Protein AF-A0A819J696-F1 (afdb_monomer)

Solvent-accessible surface area (backbone atoms only — not comparable to full-atom values): 8170 Å² total; per-residue (Å²): 138,78,85,88,76,76,73,89,87,70,91,73,81,61,101,60,66,88,90,74,67,94,72,96,51,72,67,58,52,53,52,51,42,50,50,50,20,69,76,67,75,37,56,50,71,57,42,46,35,64,74,50,35,41,79,70,73,42,66,58,89,80,49,94,78,56,80,84,75,52,88,55,68,84,84,54,80,83,74,71,38,84,91,69,83,42,52,58,61,63,52,43,48,69,76,47,55,90,67,69,75,69,78,80,74,84,59,72,93,68,86,80,84,82,82,84,82,129

pLDDT: mean 72.66, std 20.57, range [33.12, 98.5]

Foldseek 3Di:
DDPPPDDPDDPCPDPDPPPPDDDDDPVVVVVVLVVCCVVVVHRSLCCCLPVPQVVVVHDSVVDPDDPVVDPFCPPPDQDADPVPSDHVVVVCCVPPVVVVDDDDDRPPPDDDDDDDDD

Structure (mmCIF, N/CA/C/O backbone):
data_AF-A0A819J696-F1
#
_entry.id   AF-A0A819J696-F1
#
loop_
_atom_site.group_PDB
_atom_site.id
_atom_site.type_symbol
_atom_site.label_atom_id
_atom_site.label_alt_id
_atom_site.label_comp_id
_atom_site.label_asym_id
_atom_site.label_entity_id
_atom_site.label_seq_id
_atom_site.pdbx_PDB_ins_code
_atom_site.Cartn_x
_atom_site.Cartn_y
_atom_site.Cartn_z
_atom_site.occupancy
_atom_site.B_iso_or_equiv
_atom_site.auth_seq_id
_atom_site.auth_comp_id
_atom_site.auth_asym_id
_atom_site.auth_atom_id
_atom_site.pdbx_PDB_model_num
ATOM 1 N N . MET A 1 1 ? 11.617 32.764 -15.364 1.00 35.00 1 MET A N 1
ATOM 2 C CA . MET A 1 1 ? 12.296 31.462 -15.555 1.00 35.00 1 MET A CA 1
ATOM 3 C C . MET A 1 1 ? 11.406 30.609 -16.444 1.00 35.00 1 MET A C 1
ATOM 5 O O . MET A 1 1 ? 10.246 30.427 -16.112 1.00 35.00 1 MET A O 1
ATOM 9 N N . CYS A 1 2 ? 11.892 30.225 -17.623 1.00 36.22 2 CYS A N 1
ATOM 10 C CA . CYS A 1 2 ? 11.096 29.604 -18.684 1.00 36.22 2 CYS A CA 1
ATOM 11 C C . CYS A 1 2 ? 11.289 28.080 -18.644 1.00 36.22 2 CYS A C 1
ATOM 13 O O . CYS A 1 2 ? 12.428 27.613 -18.696 1.00 36.22 2 CYS A O 1
ATOM 15 N N . PHE A 1 3 ? 10.203 27.310 -18.551 1.00 45.53 3 PHE A N 1
ATOM 16 C CA . PHE A 1 3 ? 10.225 25.845 -18.614 1.00 45.53 3 PHE A CA 1
ATOM 17 C C . PHE A 1 3 ? 10.577 25.386 -20.039 1.00 45.53 3 PHE A C 1
ATOM 19 O O . PHE A 1 3 ? 9.709 25.138 -20.868 1.00 45.53 3 PHE A O 1
ATOM 26 N N . LYS A 1 4 ? 11.875 25.290 -20.337 1.00 44.12 4 LYS A N 1
ATOM 27 C CA . LYS A 1 4 ? 12.429 24.942 -21.660 1.00 44.12 4 LYS A CA 1
ATOM 28 C C . LYS A 1 4 ? 12.492 23.423 -21.929 1.00 44.12 4 LYS A C 1
ATOM 30 O O . LYS A 1 4 ? 13.367 22.979 -22.661 1.00 44.12 4 LYS A O 1
ATOM 35 N N . TYR A 1 5 ? 11.609 22.617 -21.330 1.00 46.25 5 TYR A N 1
ATOM 36 C CA . TYR A 1 5 ? 11.687 21.144 -21.414 1.00 46.25 5 TYR A CA 1
ATOM 37 C C . TYR A 1 5 ? 10.396 20.419 -21.792 1.00 46.25 5 TYR A C 1
ATOM 39 O O . TYR A 1 5 ? 10.382 19.192 -21.799 1.00 46.25 5 TYR A O 1
ATOM 47 N N . ILE A 1 6 ? 9.325 21.121 -22.158 1.00 46.81 6 ILE A N 1
ATOM 48 C CA . ILE A 1 6 ? 8.132 20.437 -22.665 1.00 46.81 6 ILE A CA 1
ATOM 49 C C . ILE A 1 6 ? 8.136 20.568 -24.185 1.00 46.81 6 ILE A C 1
ATOM 51 O O . ILE A 1 6 ? 7.642 21.551 -24.73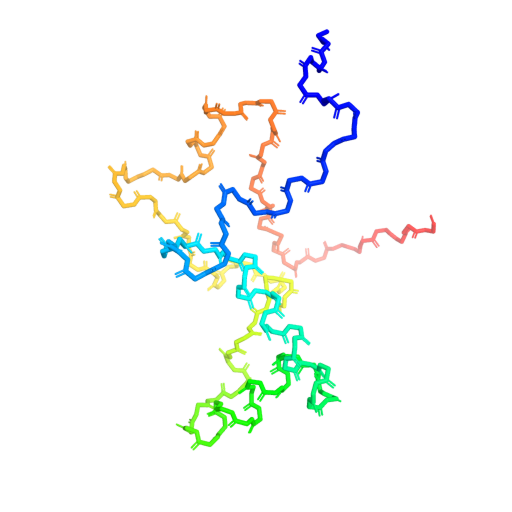4 1.00 46.81 6 ILE A O 1
ATOM 55 N N . SER A 1 7 ? 8.755 19.600 -24.871 1.00 47.31 7 SER A N 1
ATOM 56 C CA . SER A 1 7 ? 8.585 19.470 -26.317 1.00 47.31 7 SER A CA 1
ATOM 57 C C . SER A 1 7 ? 7.126 19.102 -26.597 1.00 47.31 7 SER A C 1
ATOM 59 O O . SER A 1 7 ? 6.626 18.124 -26.030 1.00 47.31 7 SER A O 1
ATOM 61 N N . PRO A 1 8 ? 6.422 19.849 -27.457 1.00 52.59 8 PRO A N 1
ATOM 62 C CA . PRO A 1 8 ? 5.073 19.489 -27.828 1.00 52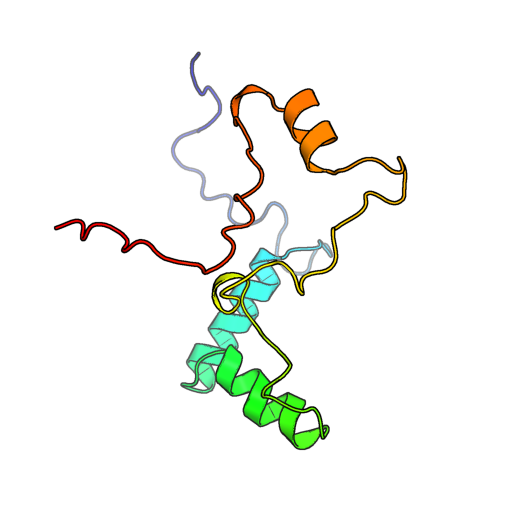.59 8 PRO A CA 1
ATOM 63 C C . PRO A 1 8 ? 5.158 18.254 -28.728 1.00 52.59 8 PRO A C 1
ATOM 65 O O . PRO A 1 8 ? 5.813 18.282 -29.765 1.00 52.59 8 PRO A O 1
ATOM 68 N N . ASN A 1 9 ? 4.466 17.189 -28.322 1.00 46.28 9 ASN A N 1
ATOM 69 C CA . ASN A 1 9 ? 4.118 16.033 -29.153 1.00 46.28 9 ASN A CA 1
ATOM 70 C C . ASN A 1 9 ? 5.106 14.849 -29.252 1.00 46.28 9 ASN A C 1
ATOM 72 O O . ASN A 1 9 ? 5.374 14.345 -30.340 1.00 46.28 9 ASN A O 1
ATOM 76 N N . THR A 1 10 ? 5.534 14.299 -28.115 1.00 49.19 10 THR A N 1
ATOM 77 C CA . THR A 1 10 ? 5.909 12.876 -28.043 1.00 49.19 10 THR A CA 1
ATOM 78 C C . THR A 1 10 ? 5.352 12.240 -26.771 1.00 49.19 10 THR A C 1
ATOM 80 O O . THR A 1 10 ? 5.770 12.524 -25.650 1.00 49.19 10 THR A O 1
ATOM 83 N N . SER A 1 11 ? 4.378 11.346 -26.915 1.00 52.75 11 SER A N 1
ATOM 84 C CA . SER A 1 11 ? 3.902 10.513 -25.812 1.00 52.75 11 SER A CA 1
ATOM 85 C C . SER A 1 11 ? 4.958 9.456 -25.450 1.00 52.75 11 SER A C 1
ATOM 87 O O . SER A 1 11 ? 4.852 8.304 -25.863 1.00 52.75 11 SER A O 1
ATOM 89 N N . HIS A 1 12 ? 5.979 9.825 -24.672 1.00 51.53 12 HIS A N 1
ATOM 90 C CA . HIS A 1 12 ? 6.964 8.898 -24.094 1.00 51.53 12 HIS A CA 1
ATOM 91 C C . HIS A 1 12 ? 6.402 8.228 -22.833 1.00 51.53 12 HIS A C 1
ATOM 93 O O . HIS A 1 12 ? 6.844 8.474 -21.710 1.00 51.53 12 HIS A O 1
ATOM 99 N N . ARG A 1 13 ? 5.371 7.398 -23.003 1.00 65.25 13 ARG A N 1
ATOM 100 C CA . ARG A 1 13 ? 4.857 6.554 -21.920 1.00 65.25 13 ARG A CA 1
ATOM 101 C C . ARG A 1 13 ? 5.866 5.419 -21.713 1.00 65.25 13 ARG A C 1
ATOM 103 O O . ARG A 1 13 ? 5.953 4.533 -22.548 1.00 65.25 13 ARG A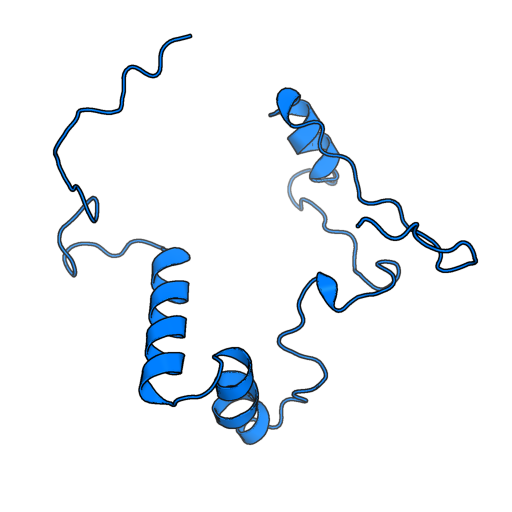 O 1
ATOM 110 N N . LEU A 1 14 ? 6.602 5.471 -20.604 1.00 69.62 14 LEU A N 1
ATOM 111 C CA . LEU A 1 14 ? 7.687 4.567 -20.182 1.00 69.62 14 LEU A CA 1
ATOM 112 C C . LEU A 1 14 ? 9.065 4.834 -20.838 1.00 69.62 14 LEU A C 1
ATOM 114 O O . LEU A 1 14 ? 9.178 4.894 -22.061 1.00 69.62 14 LEU A O 1
ATOM 118 N N . PRO A 1 15 ? 10.148 4.948 -20.036 1.00 74.19 15 PRO A N 1
ATOM 119 C CA . PRO A 1 15 ? 11.507 5.222 -20.526 1.00 74.19 15 PRO A CA 1
ATOM 120 C C . PRO A 1 15 ? 12.166 4.028 -21.235 1.00 74.19 15 PRO A C 1
ATOM 122 O O . PRO A 1 15 ? 13.213 4.178 -21.868 1.00 74.19 15 PRO A O 1
ATOM 125 N N . LYS A 1 16 ? 11.588 2.831 -21.097 1.00 79.56 16 LYS A N 1
ATOM 126 C CA . LYS A 1 16 ? 12.025 1.577 -21.716 1.00 79.56 16 LYS A CA 1
ATOM 127 C C . LYS A 1 16 ? 10.791 0.758 -22.112 1.00 79.56 16 LYS A C 1
ATOM 129 O O . LYS A 1 16 ? 9.757 0.898 -21.453 1.00 79.56 16 LYS A O 1
ATOM 134 N N . PRO A 1 17 ? 10.879 -0.102 -23.143 1.00 84.12 17 PRO A N 1
ATOM 135 C CA . PRO A 1 17 ? 9.777 -0.988 -23.499 1.00 84.12 17 PRO A CA 1
ATOM 136 C C . PRO A 1 17 ? 9.392 -1.918 -22.330 1.00 84.12 17 PRO A C 1
ATOM 138 O O . PRO A 1 17 ? 10.282 -2.366 -21.594 1.00 84.12 17 PRO A O 1
ATOM 141 N N . PRO A 1 18 ? 8.099 -2.245 -22.147 1.00 85.25 18 PRO A N 1
ATOM 142 C CA . PRO A 1 18 ? 7.662 -3.176 -21.108 1.00 85.25 18 PRO A CA 1
ATOM 143 C C . PRO A 1 18 ? 8.399 -4.519 -21.180 1.00 85.25 18 PRO A C 1
ATOM 145 O O . PRO A 1 18 ? 8.655 -5.037 -22.263 1.00 85.25 18 PRO A O 1
ATOM 148 N N . GLY A 1 19 ? 8.756 -5.076 -20.022 1.00 87.88 19 GLY A N 1
ATOM 149 C CA . GLY A 1 19 ? 9.424 -6.380 -19.920 1.00 87.88 19 GLY A CA 1
ATOM 150 C C . GLY A 1 19 ? 10.914 -6.397 -20.276 1.00 87.88 19 GLY A C 1
ATOM 151 O O . GLY A 1 19 ? 11.548 -7.434 -20.127 1.00 87.88 19 GLY A O 1
ATOM 152 N N . THR A 1 20 ? 11.499 -5.273 -20.705 1.00 91.12 20 THR A N 1
ATOM 153 C CA . THR A 1 20 ? 12.927 -5.229 -21.083 1.00 91.12 20 THR A CA 1
ATOM 154 C C . THR A 1 20 ? 13.862 -4.895 -19.925 1.00 91.12 20 THR A C 1
ATOM 156 O O . THR A 1 20 ? 15.037 -5.247 -19.961 1.00 91.12 20 THR A O 1
ATOM 159 N N . VAL A 1 21 ? 13.357 -4.203 -18.901 1.00 88.44 21 VAL A N 1
ATOM 160 C CA . VAL A 1 21 ? 14.127 -3.774 -17.730 1.00 88.44 21 VAL A CA 1
ATOM 161 C C . VAL A 1 21 ? 13.243 -3.868 -16.490 1.00 88.44 21 VAL A C 1
ATOM 163 O O . VAL A 1 21 ? 12.087 -3.444 -16.519 1.00 88.44 21 VAL A O 1
ATOM 166 N N . ALA A 1 22 ? 13.794 -4.380 -15.390 1.00 88.75 22 ALA A N 1
ATOM 167 C CA . ALA A 1 22 ? 13.169 -4.281 -14.077 1.00 88.75 22 ALA A CA 1
ATOM 168 C C . ALA A 1 22 ? 13.455 -2.897 -13.478 1.00 88.75 22 ALA A C 1
ATOM 170 O O . ALA A 1 22 ? 14.610 -2.502 -13.322 1.00 88.75 22 ALA A O 1
ATOM 171 N N . SER A 1 23 ? 12.404 -2.149 -13.151 1.00 85.81 23 SER A N 1
ATOM 172 C CA . SER A 1 23 ? 12.509 -0.827 -12.535 1.00 85.81 23 SER A CA 1
ATOM 173 C C . SER A 1 23 ? 11.464 -0.696 -11.436 1.00 85.81 23 SER A C 1
ATOM 175 O O . SER A 1 23 ? 10.298 -1.035 -11.641 1.00 85.81 23 SER A O 1
ATOM 177 N N . TYR A 1 24 ? 11.889 -0.233 -10.261 1.00 88.88 24 TYR A N 1
ATOM 178 C CA . TYR A 1 24 ? 10.991 0.002 -9.136 1.00 88.88 24 TYR A CA 1
ATOM 179 C C . TYR A 1 24 ? 10.002 1.124 -9.477 1.00 88.88 24 TYR A C 1
ATOM 181 O O . TYR A 1 24 ? 10.407 2.203 -9.910 1.00 88.88 24 TYR A O 1
ATOM 189 N N . SER A 1 25 ? 8.707 0.885 -9.267 1.00 86.25 25 SER A N 1
ATOM 190 C CA . SER A 1 25 ? 7.660 1.859 -9.576 1.00 86.25 25 SER A CA 1
ATOM 191 C C . SER A 1 25 ? 6.502 1.761 -8.590 1.00 86.25 25 SER A C 1
ATOM 193 O O . SER A 1 25 ? 5.727 0.807 -8.620 1.00 86.25 25 SER A O 1
ATOM 195 N N . ASN A 1 26 ? 6.349 2.789 -7.751 1.00 90.56 26 ASN A N 1
ATOM 196 C CA . ASN A 1 26 ? 5.157 2.939 -6.913 1.00 90.56 26 ASN A CA 1
ATOM 197 C C . ASN A 1 26 ? 3.896 3.133 -7.773 1.00 90.56 26 ASN A C 1
ATOM 199 O O . ASN A 1 26 ? 2.845 2.579 -7.458 1.00 90.56 26 ASN A O 1
ATOM 203 N N . GLU A 1 27 ? 4.018 3.851 -8.894 1.00 89.44 27 GLU A N 1
ATOM 204 C CA . GLU A 1 27 ? 2.911 4.085 -9.830 1.00 89.44 27 GLU A CA 1
ATOM 205 C C . GLU A 1 27 ? 2.420 2.786 -10.480 1.00 89.44 27 GLU A C 1
ATOM 207 O O . GLU A 1 27 ? 1.219 2.578 -10.638 1.00 89.44 27 GLU A O 1
ATOM 212 N N . GLY A 1 28 ? 3.338 1.868 -10.806 1.00 90.69 28 GLY A N 1
ATOM 213 C CA . GLY A 1 28 ? 2.989 0.539 -11.308 1.00 90.69 28 GLY A CA 1
ATOM 214 C C . GLY A 1 28 ? 2.151 -0.257 -10.305 1.00 90.69 28 GLY A C 1
ATOM 215 O O . GLY A 1 28 ? 1.144 -0.857 -10.682 1.00 90.69 28 GLY A O 1
ATOM 216 N N . SER A 1 29 ? 2.511 -0.202 -9.020 1.00 93.81 29 SER A N 1
ATOM 217 C CA . SER A 1 29 ? 1.736 -0.831 -7.943 1.00 93.81 29 SER A CA 1
ATOM 218 C C . SER A 1 29 ? 0.350 -0.197 -7.774 1.00 93.81 29 SER A C 1
ATOM 220 O O . SER A 1 29 ? -0.632 -0.918 -7.600 1.00 93.81 29 SER A O 1
ATOM 222 N N . ALA A 1 30 ? 0.236 1.131 -7.876 1.00 93.38 30 ALA A N 1
ATOM 223 C CA . ALA A 1 30 ? -1.054 1.823 -7.824 1.00 93.38 30 ALA A CA 1
ATOM 224 C C . ALA A 1 30 ? -1.956 1.454 -9.016 1.00 93.38 30 ALA A C 1
ATOM 226 O O . ALA A 1 30 ? -3.153 1.220 -8.850 1.00 93.38 30 ALA A O 1
ATOM 227 N N . LEU A 1 31 ? -1.382 1.324 -10.216 1.00 94.94 31 LEU A N 1
ATOM 228 C CA . LEU A 1 31 ? -2.117 0.863 -11.392 1.00 94.94 31 LEU A CA 1
ATOM 229 C C . LEU A 1 31 ? -2.599 -0.586 -11.230 1.00 94.94 31 LEU A C 1
ATOM 231 O O . LEU A 1 31 ? -3.732 -0.898 -11.592 1.00 94.94 31 LEU A O 1
ATOM 235 N N . ALA A 1 32 ? -1.776 -1.465 -10.654 1.00 96.31 32 ALA A N 1
ATOM 236 C CA . ALA A 1 32 ? -2.184 -2.834 -10.344 1.00 96.31 32 ALA A CA 1
ATOM 237 C C . ALA A 1 32 ? -3.350 -2.871 -9.339 1.00 96.31 32 ALA A C 1
ATOM 239 O O . ALA A 1 32 ? -4.299 -3.631 -9.533 1.00 96.31 32 ALA A O 1
ATOM 240 N N . ALA A 1 33 ? -3.327 -2.009 -8.316 1.00 96.19 33 ALA A N 1
ATOM 241 C CA . ALA A 1 33 ? -4.443 -1.856 -7.385 1.00 96.19 33 ALA A CA 1
ATOM 242 C C . ALA A 1 33 ? -5.741 -1.461 -8.111 1.00 96.19 33 ALA A C 1
ATOM 244 O O . ALA A 1 33 ? -6.776 -2.083 -7.880 1.00 96.19 33 ALA A O 1
ATOM 245 N N . LEU A 1 34 ? -5.678 -0.517 -9.058 1.00 97.00 34 LEU A N 1
ATOM 246 C CA . LEU A 1 34 ? -6.833 -0.139 -9.880 1.00 97.00 34 LEU A CA 1
ATOM 247 C C . LEU A 1 34 ? -7.369 -1.320 -10.705 1.00 97.00 34 LEU A C 1
ATOM 249 O O . LEU A 1 34 ? -8.580 -1.492 -10.805 1.00 97.00 34 LEU A O 1
ATOM 253 N N . VAL A 1 35 ? -6.500 -2.156 -11.283 1.00 98.19 35 VAL A N 1
ATOM 254 C CA . VAL A 1 35 ? -6.935 -3.365 -12.010 1.00 98.19 35 VAL A CA 1
ATOM 255 C C . VAL A 1 35 ? -7.725 -4.300 -11.091 1.00 98.19 35 VAL A C 1
ATOM 257 O O . VAL A 1 35 ? -8.793 -4.771 -11.481 1.00 98.19 35 VAL A O 1
ATOM 260 N N . VAL A 1 36 ? -7.254 -4.5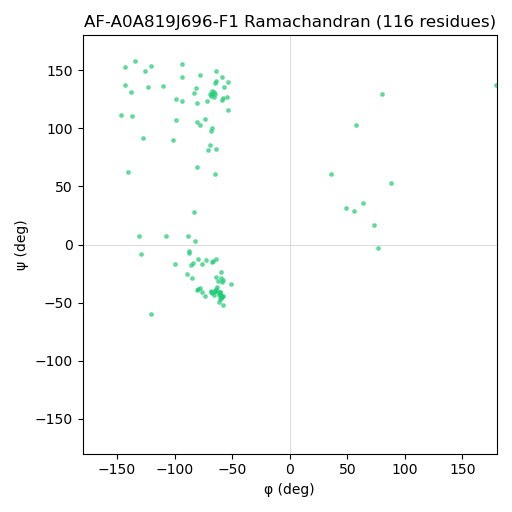18 -9.858 1.00 98.19 36 VAL A N 1
ATOM 261 C CA . VAL A 1 36 ? -7.975 -5.316 -8.854 1.00 98.19 36 VAL A CA 1
ATOM 262 C C . VAL A 1 36 ? -9.354 -4.721 -8.574 1.00 98.19 36 VAL A C 1
ATOM 264 O O . VAL A 1 36 ? -10.333 -5.467 -8.559 1.00 98.19 36 VAL A O 1
ATOM 267 N N . GLU A 1 37 ? -9.468 -3.399 -8.419 1.00 98.12 37 GLU A N 1
ATOM 268 C CA . GLU A 1 37 ? -10.767 -2.747 -8.196 1.00 98.12 37 GLU A CA 1
ATOM 269 C C . GLU A 1 37 ? -11.743 -2.994 -9.344 1.00 98.12 37 GLU A C 1
ATOM 271 O O . GLU A 1 37 ? -12.907 -3.325 -9.123 1.00 98.12 37 GLU A O 1
ATOM 276 N N . ARG A 1 38 ? -11.262 -2.879 -10.586 1.00 98.19 38 ARG A N 1
ATOM 277 C CA . ARG A 1 38 ? -12.097 -3.059 -11.780 1.00 98.19 38 ARG A CA 1
ATOM 278 C C . ARG A 1 38 ? -12.559 -4.498 -11.963 1.00 98.19 38 ARG A C 1
ATOM 280 O O . ARG A 1 38 ? -13.701 -4.708 -12.353 1.00 98.19 38 ARG A O 1
ATOM 287 N N . VAL A 1 39 ? -11.691 -5.470 -11.696 1.00 98.50 39 VAL A N 1
ATOM 288 C CA . VAL A 1 39 ? -12.005 -6.895 -11.884 1.00 98.50 39 VAL A CA 1
ATOM 289 C C . VAL A 1 39 ? -12.871 -7.436 -10.745 1.00 98.50 39 VAL A C 1
ATOM 291 O O . VAL A 1 39 ? -13.763 -8.242 -10.989 1.00 98.50 39 VAL A O 1
ATOM 294 N N . SER A 1 40 ? -12.634 -6.994 -9.509 1.00 97.75 40 SER A N 1
ATOM 295 C CA . SER A 1 40 ? -13.394 -7.451 -8.336 1.00 97.75 40 SER A CA 1
ATOM 296 C C . SER A 1 40 ? -14.693 -6.681 -8.099 1.00 97.75 40 SER A C 1
ATOM 298 O O . SER A 1 40 ? -15.548 -7.157 -7.355 1.00 97.75 40 SER A O 1
ATOM 300 N N . ASN A 1 41 ? -14.840 -5.492 -8.694 1.00 97.62 41 ASN A N 1
ATOM 301 C CA . ASN A 1 41 ? -15.908 -4.539 -8.388 1.00 97.62 41 ASN A CA 1
ATOM 302 C C . ASN A 1 41 ? -15.973 -4.156 -6.890 1.00 97.62 41 ASN A C 1
ATOM 304 O O . ASN A 1 41 ? -17.032 -3.835 -6.352 1.00 97.62 41 ASN A O 1
ATOM 308 N N . MET A 1 42 ? -14.828 -4.201 -6.205 1.00 97.00 42 MET A N 1
ATOM 309 C CA . MET A 1 42 ? -14.637 -3.782 -4.815 1.00 97.00 42 MET A CA 1
ATOM 310 C C . MET A 1 42 ? -13.581 -2.680 -4.768 1.00 97.00 42 MET A C 1
ATOM 312 O O . MET A 1 42 ? -12.683 -2.649 -5.604 1.00 97.00 42 MET A O 1
ATOM 316 N N . SER A 1 43 ? -13.622 -1.800 -3.764 1.00 95.12 43 SER A N 1
ATOM 317 C CA . SER A 1 43 ? -12.471 -0.921 -3.525 1.00 95.12 43 SER A CA 1
ATOM 318 C C . SER A 1 43 ? -11.248 -1.750 -3.131 1.00 95.12 43 SER A C 1
ATOM 320 O O . SER A 1 43 ? -11.372 -2.794 -2.484 1.00 95.12 43 SER A O 1
ATOM 322 N N . TYR A 1 44 ? -10.052 -1.277 -3.471 1.00 94.38 44 TYR A N 1
ATOM 323 C CA . TYR A 1 44 ? -8.815 -2.025 -3.265 1.00 94.38 44 TYR A CA 1
ATOM 324 C C . TYR A 1 44 ? -8.601 -2.328 -1.779 1.00 94.38 44 TYR A C 1
ATOM 326 O O . TYR A 1 44 ? -8.259 -3.447 -1.400 1.00 94.38 44 TYR A O 1
ATOM 334 N N . ILE A 1 45 ? -8.893 -1.348 -0.916 1.00 92.81 45 ILE A N 1
ATOM 335 C CA . ILE A 1 45 ? -8.823 -1.506 0.541 1.00 92.81 45 ILE A CA 1
ATOM 336 C C . ILE A 1 45 ? -9.791 -2.589 1.029 1.00 92.81 45 ILE A C 1
ATOM 338 O O . ILE A 1 45 ? -9.408 -3.417 1.857 1.00 92.81 45 ILE A O 1
ATOM 342 N N . ALA A 1 46 ? -11.027 -2.618 0.517 1.00 93.75 46 ALA A N 1
ATOM 343 C CA . ALA A 1 46 ? -11.990 -3.650 0.884 1.00 93.75 46 ALA A CA 1
ATOM 344 C C . ALA A 1 46 ? -11.532 -5.032 0.404 1.00 93.75 46 ALA A C 1
ATOM 346 O O . ALA A 1 46 ? -11.577 -5.984 1.183 1.00 93.75 46 ALA A O 1
ATOM 347 N N . TYR A 1 47 ? -11.033 -5.131 -0.832 1.00 96.56 47 TYR A N 1
ATOM 348 C CA . TYR A 1 47 ? -10.505 -6.372 -1.392 1.00 96.56 47 TYR A CA 1
ATOM 349 C C . TYR A 1 47 ? -9.358 -6.926 -0.542 1.00 96.56 47 TYR A C 1
ATOM 351 O O . TYR A 1 47 ? -9.419 -8.067 -0.095 1.00 96.56 47 TYR A O 1
ATOM 359 N N . VAL A 1 48 ? -8.340 -6.114 -0.240 1.00 95.56 48 VAL A N 1
ATOM 360 C CA . VAL A 1 48 ? -7.192 -6.544 0.573 1.00 95.56 48 VAL A CA 1
ATOM 361 C C . VAL A 1 48 ? -7.642 -7.003 1.962 1.00 95.56 48 VAL A C 1
ATOM 363 O O . VAL A 1 48 ? -7.244 -8.077 2.415 1.00 95.56 48 VAL A O 1
ATOM 366 N N . LYS A 1 49 ? -8.511 -6.239 2.635 1.00 94.88 49 LYS A N 1
ATOM 367 C CA . LYS A 1 49 ? -9.017 -6.619 3.962 1.00 94.88 49 LYS A CA 1
ATOM 368 C C . LYS A 1 49 ? -9.788 -7.940 3.917 1.00 94.88 49 LYS A C 1
ATOM 370 O O . LYS A 1 49 ? -9.518 -8.827 4.723 1.00 94.88 49 LYS A O 1
ATOM 375 N N . GLN A 1 50 ? -10.728 -8.087 2.987 1.00 95.81 50 GLN A N 1
ATOM 376 C CA . GLN A 1 50 ? -11.650 -9.224 2.967 1.00 95.81 50 GLN A CA 1
ATOM 377 C C . GLN A 1 50 ? -11.046 -10.491 2.358 1.00 95.81 50 GLN A C 1
ATOM 379 O O . GLN A 1 50 ? -11.296 -11.577 2.873 1.00 95.81 50 GLN A O 1
ATOM 384 N N . MET A 1 51 ? -10.258 -10.353 1.292 1.00 97.19 51 MET A N 1
ATOM 385 C CA . MET A 1 51 ? -9.791 -11.474 0.471 1.00 97.19 51 MET A CA 1
ATOM 386 C C . MET A 1 51 ? -8.364 -11.915 0.805 1.00 97.19 51 MET A C 1
ATOM 388 O O . MET A 1 51 ? -7.974 -13.013 0.424 1.00 97.19 51 MET A O 1
ATOM 392 N N . ILE A 1 52 ? -7.583 -11.087 1.512 1.00 96.19 52 ILE A N 1
ATOM 393 C CA . ILE A 1 52 ? -6.185 -11.394 1.859 1.00 96.19 52 ILE A CA 1
ATOM 394 C C . ILE A 1 52 ? -5.995 -11.410 3.376 1.00 96.19 52 ILE A C 1
ATOM 396 O O . ILE A 1 52 ? -5.637 -12.436 3.943 1.00 96.19 52 ILE A O 1
ATOM 400 N N . LEU A 1 53 ? -6.260 -10.294 4.059 1.00 96.75 53 LEU A N 1
ATOM 401 C CA . LEU A 1 53 ? -5.892 -10.136 5.472 1.00 96.75 53 LEU A CA 1
ATOM 402 C C . LEU A 1 53 ? -6.789 -10.949 6.413 1.00 96.75 53 LEU A C 1
ATOM 404 O O . LEU A 1 53 ? -6.281 -11.639 7.296 1.00 96.75 53 LEU A O 1
ATOM 408 N N . LYS A 1 54 ? -8.110 -10.925 6.205 1.00 95.94 54 LYS A N 1
ATOM 409 C CA . LYS A 1 54 ? -9.056 -11.697 7.023 1.00 95.94 54 LYS A CA 1
ATOM 410 C C . LYS A 1 54 ? -8.801 -13.216 6.947 1.00 95.94 54 LYS A C 1
ATOM 412 O O . LYS A 1 54 ? -8.741 -13.827 8.012 1.00 95.94 54 LYS A O 1
ATOM 417 N N . PRO A 1 55 ? -8.597 -13.838 5.766 1.00 97.69 55 PRO A N 1
ATOM 418 C CA . PRO A 1 55 ? -8.222 -15.254 5.677 1.00 97.69 55 PRO A CA 1
ATOM 419 C C . PRO A 1 55 ? -6.905 -15.606 6.378 1.00 97.69 55 PRO A C 1
ATOM 421 O O . PRO A 1 55 ? -6.754 -16.724 6.857 1.00 97.69 55 PRO A O 1
ATOM 424 N N . LEU A 1 56 ? -5.972 -14.654 6.475 1.00 97.38 56 LEU A N 1
ATOM 425 C CA . LEU A 1 56 ? -4.703 -14.818 7.192 1.00 97.38 56 LEU A CA 1
ATOM 426 C C . LEU A 1 56 ? -4.822 -14.598 8.712 1.00 97.38 56 LEU A C 1
ATOM 428 O O . LEU A 1 56 ? -3.815 -14.640 9.412 1.00 97.38 56 LEU A O 1
ATOM 432 N N . GLY A 1 57 ? -6.026 -14.344 9.236 1.00 96.69 57 GLY A N 1
ATOM 433 C CA . GLY A 1 57 ? -6.246 -14.092 10.663 1.00 96.69 57 GLY A CA 1
ATOM 434 C C . GLY A 1 57 ? -5.749 -12.724 11.141 1.00 96.69 57 GLY A C 1
ATOM 435 O O . GLY A 1 57 ? -5.599 -12.511 12.342 1.00 96.69 57 GLY A O 1
ATOM 436 N N . ILE A 1 58 ? -5.491 -11.788 10.224 1.00 96.31 58 ILE A N 1
ATOM 437 C CA . ILE A 1 58 ? -5.071 -10.425 10.559 1.00 96.31 58 ILE A CA 1
ATOM 438 C C . ILE A 1 58 ? -6.306 -9.593 10.927 1.00 96.31 58 ILE A C 1
ATOM 440 O O . ILE A 1 58 ? -7.314 -9.605 10.217 1.00 96.31 58 ILE A O 1
ATOM 444 N N . ASP A 1 59 ? -6.213 -8.829 12.019 1.00 92.94 59 ASP A N 1
ATOM 445 C CA . ASP A 1 59 ? -7.264 -7.900 12.442 1.00 92.94 59 ASP A CA 1
ATOM 446 C C . ASP A 1 59 ? -7.404 -6.744 11.439 1.00 92.94 59 ASP A C 1
ATOM 448 O O . ASP A 1 59 ? -6.643 -5.771 11.442 1.00 92.94 59 ASP A O 1
ATOM 452 N N . ILE A 1 60 ? -8.412 -6.851 10.573 1.00 91.56 60 ILE A N 1
ATOM 453 C CA . ILE A 1 60 ? -8.692 -5.898 9.494 1.00 91.56 60 ILE A CA 1
ATOM 454 C C . ILE A 1 60 ? -9.066 -4.490 9.982 1.00 91.56 60 ILE A C 1
ATOM 456 O O . ILE A 1 60 ? -9.080 -3.553 9.177 1.00 91.56 60 ILE A O 1
ATOM 460 N N . ASN A 1 61 ? -9.355 -4.315 11.275 1.00 87.62 61 ASN A N 1
ATOM 461 C CA . ASN A 1 61 ? -9.650 -3.010 11.869 1.00 87.62 61 ASN A CA 1
ATOM 462 C C . ASN A 1 61 ? -8.382 -2.239 12.258 1.00 87.62 61 ASN A C 1
ATOM 464 O O . ASN A 1 61 ? -8.449 -1.032 12.458 1.00 87.62 61 ASN A O 1
ATOM 468 N N . LYS A 1 62 ? -7.225 -2.912 12.327 1.00 84.56 62 LYS A N 1
ATOM 469 C CA . LYS A 1 62 ? -5.939 -2.327 12.753 1.00 84.56 62 LYS A CA 1
ATOM 470 C C . LYS A 1 62 ? -4.939 -2.124 11.611 1.00 84.56 62 LYS A C 1
ATOM 472 O O . LYS A 1 62 ? -3.781 -1.800 11.845 1.00 84.56 62 LYS A O 1
ATOM 477 N N . VAL A 1 63 ? -5.365 -2.342 10.370 1.00 84.31 63 VAL A N 1
ATOM 478 C CA . VAL A 1 63 ? -4.507 -2.357 9.174 1.00 84.31 63 VAL A CA 1
ATOM 479 C C . VAL A 1 63 ? -5.127 -1.557 8.034 1.00 84.31 63 VAL A C 1
ATOM 481 O O . VAL A 1 63 ? -6.347 -1.369 7.974 1.00 84.31 63 VAL A O 1
ATOM 484 N N . GLY A 1 64 ? -4.283 -1.110 7.099 1.00 78.00 64 GLY A N 1
ATOM 485 C CA . GLY A 1 64 ? -4.720 -0.339 5.932 1.00 78.00 64 GLY A CA 1
ATOM 486 C C . GLY A 1 64 ? -5.346 1.006 6.304 1.00 78.00 64 GLY A C 1
ATOM 487 O O . GLY A 1 64 ? -6.322 1.412 5.677 1.00 78.00 64 GLY A O 1
ATOM 488 N N . VAL A 1 65 ? -4.822 1.638 7.356 1.00 79.94 65 VAL A N 1
ATOM 489 C CA . VAL A 1 65 ? -5.233 2.963 7.828 1.00 79.94 65 VAL A CA 1
ATOM 490 C C . VAL A 1 65 ? -4.625 4.055 6.955 1.00 79.94 65 VAL A C 1
ATOM 492 O O . VAL A 1 65 ? -3.508 3.925 6.447 1.00 79.94 65 VAL A O 1
ATOM 495 N N . ARG A 1 66 ? -5.368 5.139 6.774 1.00 79.19 66 ARG A N 1
ATOM 496 C CA . ARG A 1 66 ? -4.891 6.383 6.176 1.00 79.19 66 ARG A CA 1
ATOM 497 C C . ARG A 1 66 ? -4.439 7.320 7.282 1.00 79.19 66 ARG A C 1
ATOM 499 O O . ARG A 1 66 ? -4.947 7.267 8.395 1.00 79.19 66 ARG A O 1
ATOM 506 N N . LEU A 1 67 ? -3.536 8.241 6.956 1.00 76.19 67 LEU A N 1
ATOM 507 C CA . LEU A 1 67 ? -3.131 9.276 7.908 1.00 76.19 67 LEU A CA 1
ATOM 508 C C . LEU A 1 67 ? -4.329 10.130 8.370 1.00 76.19 67 LEU A C 1
ATOM 510 O O . LEU A 1 67 ? -4.386 10.531 9.523 1.00 76.19 67 LEU A O 1
ATOM 514 N N . SER A 1 68 ? -5.321 10.326 7.496 1.00 78.38 68 SER A N 1
ATOM 515 C CA . SER A 1 68 ? -6.583 11.013 7.802 1.00 78.38 68 SER A CA 1
ATOM 516 C C . SER A 1 68 ? -7.488 10.284 8.799 1.00 78.38 68 SER A C 1
ATOM 518 O O . SER A 1 68 ? -8.451 10.875 9.273 1.00 78.38 68 SER A O 1
ATOM 520 N N . ASP A 1 69 ? -7.233 9.004 9.080 1.00 77.38 69 ASP A N 1
ATOM 521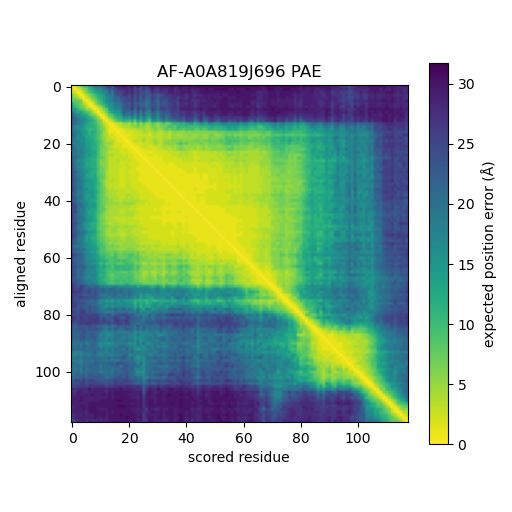 C CA . ASP A 1 69 ? -8.058 8.222 10.008 1.00 77.38 69 ASP A CA 1
ATOM 522 C C . ASP A 1 69 ? -7.702 8.529 11.477 1.00 77.38 69 ASP A C 1
ATOM 524 O O . ASP A 1 69 ? -8.446 8.164 12.387 1.00 77.38 69 ASP A O 1
ATOM 528 N N . PHE A 1 70 ? -6.584 9.224 11.716 1.00 77.44 70 PHE A N 1
ATOM 529 C CA . PHE A 1 70 ? -6.121 9.624 13.041 1.00 77.44 70 PHE A CA 1
ATOM 530 C C . PHE A 1 70 ? -6.620 11.033 13.380 1.00 77.44 70 PHE A C 1
ATOM 532 O O . PHE A 1 70 ? -6.358 11.984 12.647 1.00 77.44 70 PHE A O 1
ATOM 539 N N . LYS A 1 71 ? -7.341 11.165 14.503 1.00 72.19 71 LYS A N 1
ATOM 540 C CA . LYS A 1 71 ? -7.815 12.464 15.020 1.00 72.19 71 LYS A CA 1
ATOM 541 C C . LYS A 1 71 ? -6.722 13.230 15.759 1.00 72.19 71 LYS A C 1
ATOM 543 O O . LYS A 1 71 ? -6.620 14.436 15.593 1.00 72.19 71 LYS A O 1
ATOM 548 N N . ASP A 1 72 ? -5.904 12.503 16.512 1.00 69.88 72 ASP A N 1
ATOM 549 C CA . ASP A 1 72 ? -4.740 13.015 17.221 1.00 69.88 72 ASP A CA 1
ATOM 550 C C . ASP A 1 72 ? -3.512 12.230 16.769 1.00 69.88 72 ASP A C 1
ATOM 552 O O . ASP A 1 72 ? -3.534 11.001 16.676 1.00 69.88 72 ASP A O 1
ATOM 556 N N . THR A 1 73 ? -2.414 12.929 16.496 1.00 64.50 73 THR A N 1
ATOM 557 C CA . THR A 1 73 ? -1.148 12.295 16.098 1.00 64.50 73 THR A CA 1
ATOM 558 C C . THR A 1 73 ? -0.282 11.925 17.302 1.00 64.50 73 THR A C 1
ATOM 560 O O . THR A 1 73 ? 0.865 11.532 17.123 1.00 64.50 73 THR A O 1
ATOM 563 N N . VAL A 1 74 ? -0.808 12.073 18.525 1.00 64.19 74 VAL A N 1
ATOM 564 C CA . VAL A 1 74 ? -0.095 11.795 19.785 1.00 64.19 74 VAL A CA 1
ATOM 565 C C . VAL A 1 74 ? 0.296 10.316 19.890 1.00 64.19 74 VAL A C 1
ATOM 567 O O . VAL A 1 74 ? 1.357 10.004 20.422 1.00 64.19 74 VAL A O 1
ATOM 570 N N . ASP A 1 75 ? -0.507 9.426 19.303 1.00 61.25 75 ASP A N 1
ATOM 571 C CA . ASP A 1 75 ? -0.235 7.984 19.256 1.00 61.25 75 ASP A CA 1
ATOM 572 C C . ASP A 1 75 ? 0.635 7.565 18.054 1.00 61.25 75 ASP A C 1
ATOM 574 O O . ASP A 1 75 ? 1.016 6.398 17.929 1.00 61.25 75 ASP A O 1
ATOM 578 N N . LEU A 1 76 ? 0.958 8.493 17.143 1.00 71.25 76 LEU A N 1
ATOM 579 C CA . LEU A 1 76 ? 1.846 8.212 16.018 1.00 71.25 76 LEU A CA 1
ATOM 580 C C . LEU A 1 76 ? 3.301 8.340 16.469 1.00 71.25 76 LEU A C 1
ATOM 582 O O . LEU A 1 76 ? 3.719 9.342 17.044 1.00 71.25 76 LEU A O 1
ATOM 586 N N . VAL A 1 77 ? 4.107 7.325 16.164 1.00 68.50 77 VAL A N 1
ATOM 587 C CA . VAL A 1 77 ? 5.542 7.363 16.454 1.00 68.50 77 VAL A CA 1
ATOM 588 C C . VAL A 1 77 ? 6.216 8.415 15.573 1.00 68.50 77 VAL A C 1
ATOM 590 O O . VAL A 1 77 ? 6.068 8.406 14.350 1.00 68.50 77 VAL A O 1
ATOM 593 N N . THR A 1 78 ? 7.007 9.295 16.188 1.00 62.31 78 THR A N 1
ATOM 594 C CA . THR A 1 78 ? 7.829 10.279 15.476 1.00 62.31 78 THR A CA 1
ATOM 595 C C . THR A 1 78 ? 8.797 9.579 14.520 1.00 62.31 78 THR A C 1
ATOM 597 O O . THR A 1 78 ? 9.599 8.739 14.928 1.00 62.31 78 THR A O 1
ATOM 600 N N . HIS A 1 79 ? 8.755 9.938 13.236 1.00 58.25 79 HIS A N 1
ATOM 601 C CA . HIS A 1 79 ? 9.712 9.438 12.250 1.00 58.25 79 HIS A CA 1
ATOM 602 C C . HIS A 1 79 ? 11.121 9.993 12.526 1.00 58.25 79 HIS A C 1
ATOM 604 O O . HIS A 1 79 ? 11.311 11.208 12.579 1.00 58.25 79 HIS A O 1
ATOM 610 N N . TYR A 1 80 ? 12.126 9.119 12.617 1.00 50.06 80 TYR A N 1
ATOM 611 C CA . TYR A 1 80 ? 13.537 9.507 12.730 1.00 50.06 80 TYR A CA 1
ATOM 612 C C . TYR A 1 80 ? 14.303 9.170 11.448 1.00 50.06 80 TYR A C 1
ATOM 614 O O . TYR A 1 80 ? 14.171 8.072 10.905 1.00 50.06 80 TYR A O 1
ATOM 622 N N . ALA A 1 81 ? 15.154 10.089 10.981 1.00 50.50 81 ALA A N 1
ATOM 623 C CA . ALA A 1 81 ? 16.162 9.765 9.979 1.00 50.50 81 ALA A CA 1
ATOM 624 C C . ALA A 1 81 ? 17.323 9.041 10.676 1.00 50.50 81 ALA A C 1
ATOM 626 O O . ALA A 1 81 ? 18.153 9.669 11.337 1.00 50.50 81 ALA A O 1
ATOM 627 N N . TYR A 1 82 ? 17.384 7.714 10.523 1.00 44.28 82 TYR A N 1
ATOM 628 C CA . TYR A 1 82 ? 18.383 6.849 11.173 1.00 44.28 82 TYR A CA 1
ATOM 629 C C . TYR A 1 82 ? 19.833 7.328 10.968 1.00 44.28 82 TYR A C 1
ATOM 631 O O . TYR A 1 82 ? 20.664 7.204 11.858 1.00 44.28 82 TYR A O 1
ATOM 639 N N . ALA A 1 83 ? 20.132 7.923 9.809 1.00 54.16 83 ALA A N 1
ATOM 640 C CA . ALA A 1 83 ? 21.484 8.343 9.447 1.00 54.16 83 ALA A CA 1
ATOM 641 C C . ALA A 1 83 ? 21.975 9.631 10.134 1.00 54.16 83 ALA A C 1
ATOM 643 O O . ALA A 1 83 ? 23.171 9.900 10.091 1.00 54.16 83 ALA A O 1
ATOM 644 N N . SER A 1 84 ? 21.091 10.449 10.716 1.00 54.38 84 SER A N 1
ATOM 645 C CA . SER A 1 84 ? 21.478 11.760 11.264 1.00 54.38 84 SER A CA 1
ATOM 646 C C . SER A 1 84 ? 21.016 12.019 12.693 1.00 54.38 84 SER A C 1
ATOM 648 O O . SER A 1 84 ? 21.429 13.021 13.262 1.00 54.38 84 SER A O 1
ATOM 650 N N . ASN A 1 85 ? 20.180 11.157 13.286 1.00 61.50 85 ASN A N 1
ATOM 651 C CA . ASN A 1 85 ? 19.506 11.436 14.563 1.00 61.50 85 ASN A CA 1
ATOM 652 C C . ASN A 1 85 ? 18.821 12.825 14.573 1.00 61.50 85 ASN A C 1
ATOM 654 O O . ASN A 1 85 ? 18.745 13.508 15.591 1.00 61.50 85 ASN A O 1
ATOM 658 N N . GLU A 1 86 ? 18.349 13.258 13.400 1.00 63.16 86 GLU A N 1
ATOM 659 C CA . GLU A 1 86 ? 17.692 14.542 13.168 1.00 63.16 86 GLU A CA 1
ATOM 660 C C . GLU A 1 86 ? 16.332 14.311 12.504 1.00 63.16 86 GLU A C 1
ATOM 662 O O . GLU A 1 86 ? 16.143 13.358 11.743 1.00 63.16 86 GLU A O 1
ATOM 667 N N . SER A 1 87 ? 15.377 15.201 12.775 1.00 68.06 87 SER A N 1
ATOM 668 C CA . SER A 1 87 ? 14.060 15.176 12.134 1.00 68.06 87 SER A CA 1
ATOM 669 C C . SER A 1 87 ? 14.167 15.436 10.625 1.00 68.06 87 SER A C 1
ATOM 671 O O . SER A 1 87 ? 14.881 16.345 10.189 1.00 68.06 87 SER A O 1
ATOM 673 N N . TYR A 1 88 ? 13.392 14.699 9.822 1.00 67.62 88 TYR A N 1
ATOM 674 C CA . TYR A 1 88 ? 13.253 14.958 8.383 1.00 67.62 88 TYR A CA 1
ATOM 675 C C . TYR A 1 88 ? 12.742 16.372 8.085 1.00 67.62 88 TYR A C 1
ATOM 677 O O . TYR A 1 88 ? 13.155 16.953 7.086 1.00 67.62 88 TYR A O 1
ATOM 685 N N . LEU A 1 89 ? 11.931 16.964 8.972 1.00 70.69 89 LEU A N 1
ATOM 686 C CA . LEU A 1 89 ? 11.462 18.349 8.837 1.00 70.69 89 LEU A CA 1
ATOM 687 C C . LEU A 1 89 ? 12.631 19.336 8.802 1.00 70.69 89 LEU A C 1
ATOM 689 O O . LEU A 1 89 ? 12.696 20.198 7.928 1.00 70.69 89 LEU A O 1
ATOM 693 N N . LYS A 1 90 ? 13.600 19.165 9.712 1.00 74.00 90 LYS A N 1
ATOM 694 C CA . LYS A 1 90 ? 14.813 19.993 9.758 1.00 74.00 90 LYS A CA 1
ATOM 695 C C . LYS A 1 90 ? 15.583 19.883 8.442 1.00 74.00 90 LYS A C 1
ATOM 697 O O . LYS A 1 90 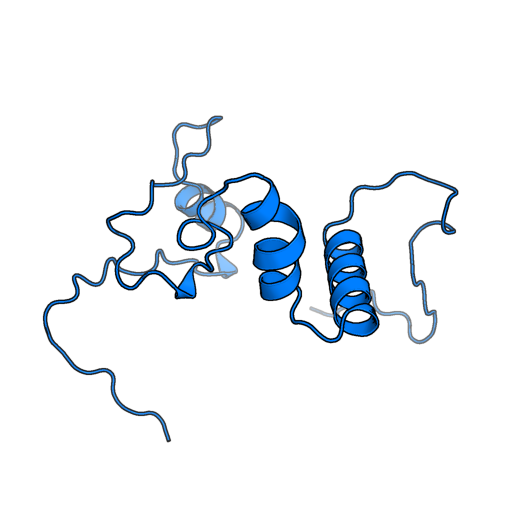? 15.992 20.892 7.876 1.00 74.00 90 LYS A O 1
ATOM 702 N N . ARG A 1 91 ? 15.733 18.661 7.929 1.00 72.31 91 ARG A N 1
ATOM 703 C CA . ARG A 1 91 ? 16.457 18.391 6.683 1.00 72.31 91 ARG A CA 1
ATOM 704 C C . ARG A 1 91 ? 15.739 18.949 5.451 1.00 72.31 91 ARG A C 1
ATOM 706 O O . ARG A 1 91 ? 16.390 19.525 4.585 1.00 72.31 91 ARG A O 1
ATOM 713 N N . TRP A 1 92 ? 14.418 18.817 5.359 1.00 74.56 92 TRP A N 1
ATOM 714 C CA . TRP A 1 92 ? 13.648 19.340 4.229 1.00 74.56 92 TRP A CA 1
ATOM 715 C C . TRP A 1 92 ? 13.617 20.863 4.196 1.00 74.56 92 TRP A C 1
ATOM 717 O O . TRP A 1 92 ? 13.835 21.431 3.131 1.00 74.56 92 TRP A O 1
ATOM 727 N N . ASN A 1 93 ? 13.466 21.522 5.345 1.00 79.62 93 ASN A N 1
ATOM 728 C CA . ASN A 1 93 ? 13.530 22.983 5.409 1.00 79.62 93 ASN A CA 1
ATOM 729 C C . ASN A 1 93 ? 14.917 23.530 5.029 1.00 79.62 93 ASN A C 1
ATOM 731 O O . ASN A 1 93 ? 15.014 24.622 4.481 1.00 79.62 93 ASN A O 1
ATOM 735 N N . GLN A 1 94 ? 15.991 22.761 5.240 1.00 79.50 94 GLN A N 1
ATOM 736 C CA . GLN A 1 94 ? 17.330 23.119 4.756 1.00 79.50 94 GLN A CA 1
ATOM 737 C C . GLN A 1 94 ? 17.509 22.891 3.249 1.00 79.50 94 GLN A C 1
ATOM 739 O O . GLN A 1 94 ? 18.151 23.694 2.578 1.00 79.50 94 GLN A O 1
ATOM 744 N N . GLN A 1 95 ? 16.990 21.783 2.714 1.00 80.06 95 GLN A N 1
ATOM 745 C CA . GLN A 1 95 ? 17.226 21.386 1.321 1.00 80.06 95 GLN A CA 1
ATOM 746 C C . GLN A 1 95 ? 16.258 22.040 0.328 1.00 80.06 95 GLN A C 1
ATOM 748 O O . GLN A 1 95 ? 16.613 22.223 -0.836 1.00 80.06 95 GLN A O 1
ATOM 753 N N . ILE A 1 96 ? 15.040 22.359 0.765 1.00 78.31 96 ILE A N 1
ATOM 754 C CA . ILE A 1 96 ? 13.960 22.890 -0.072 1.00 78.31 96 ILE A CA 1
ATOM 755 C C . ILE A 1 96 ? 13.196 23.987 0.701 1.00 78.31 96 ILE A C 1
ATOM 757 O O . ILE A 1 96 ? 12.000 23.842 0.971 1.00 78.31 96 ILE A O 1
ATOM 761 N N . PRO A 1 97 ? 13.862 25.097 1.077 1.00 76.50 97 PRO A N 1
ATOM 762 C CA . PRO A 1 97 ? 13.267 26.140 1.921 1.00 76.50 97 PRO A CA 1
ATOM 763 C C . PRO A 1 97 ? 12.019 26.787 1.302 1.00 76.50 97 PRO A C 1
ATOM 765 O O . PRO A 1 97 ? 11.157 27.290 2.016 1.00 76.50 97 PRO A O 1
ATOM 768 N N . GLN A 1 98 ? 11.881 26.743 -0.025 1.00 71.44 98 GLN A N 1
ATOM 769 C CA . GLN A 1 98 ? 10.748 27.320 -0.749 1.00 71.44 98 GLN A CA 1
ATOM 770 C C . GLN A 1 98 ? 9.403 26.619 -0.504 1.00 71.44 98 GLN A C 1
ATOM 772 O O . GLN A 1 98 ? 8.373 27.174 -0.875 1.00 71.44 98 GLN A O 1
ATOM 777 N N . LEU A 1 99 ? 9.391 25.408 0.065 1.00 66.94 99 LEU A N 1
ATOM 778 C CA . LEU A 1 99 ? 8.149 24.670 0.321 1.00 66.94 99 LEU A CA 1
ATOM 779 C C . LEU A 1 99 ? 7.498 25.006 1.671 1.00 66.94 99 LEU A C 1
ATOM 781 O O . LEU A 1 99 ? 6.391 24.532 1.898 1.00 66.94 99 LEU A O 1
ATOM 785 N N . ASN A 1 100 ? 8.159 25.795 2.535 1.00 63.84 100 ASN A N 1
ATOM 786 C CA . ASN A 1 100 ? 7.706 26.165 3.886 1.00 63.84 100 ASN A CA 1
ATOM 787 C C . ASN A 1 100 ? 6.960 25.019 4.598 1.00 63.84 100 ASN A C 1
ATOM 789 O O . ASN A 1 100 ? 5.766 25.110 4.888 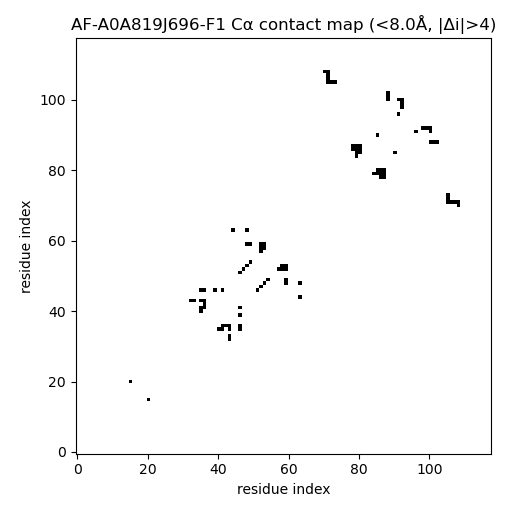1.00 63.84 100 ASN A O 1
ATOM 793 N N . ILE A 1 101 ? 7.658 23.894 4.787 1.00 70.50 101 ILE A N 1
ATOM 794 C CA . ILE A 1 101 ? 7.056 22.675 5.325 1.00 70.50 101 ILE A CA 1
ATOM 795 C C . ILE A 1 101 ? 6.987 22.817 6.842 1.00 70.50 101 ILE A C 1
ATOM 797 O O . ILE A 1 101 ? 7.993 22.701 7.551 1.00 70.50 101 ILE A O 1
ATOM 801 N N . GLU A 1 102 ? 5.780 23.051 7.335 1.00 67.06 102 GLU A N 1
ATOM 802 C CA . GLU A 1 102 ? 5.484 23.099 8.759 1.00 67.06 102 GLU A CA 1
ATOM 803 C C . GLU A 1 102 ? 5.005 21.732 9.248 1.00 67.06 102 GLU A C 1
ATOM 805 O O . GLU A 1 102 ? 4.325 20.982 8.542 1.00 67.06 102 GLU A O 1
ATOM 810 N N . GLN A 1 103 ? 5.387 21.384 10.476 1.00 59.72 103 GLN A N 1
ATOM 811 C CA . GLN A 1 103 ? 4.801 20.235 11.151 1.00 59.72 103 GLN A CA 1
ATOM 812 C C . GLN A 1 103 ? 3.330 20.554 11.406 1.00 59.72 103 GLN A C 1
ATOM 814 O O . GLN A 1 103 ? 3.030 21.630 11.923 1.00 59.72 103 GLN A O 1
ATOM 819 N N . MET A 1 104 ? 2.417 19.636 11.068 1.00 51.34 104 MET A N 1
ATOM 820 C CA . MET A 1 104 ? 1.024 19.809 11.479 1.00 51.34 104 MET A CA 1
ATOM 821 C C . MET A 1 104 ? 1.000 20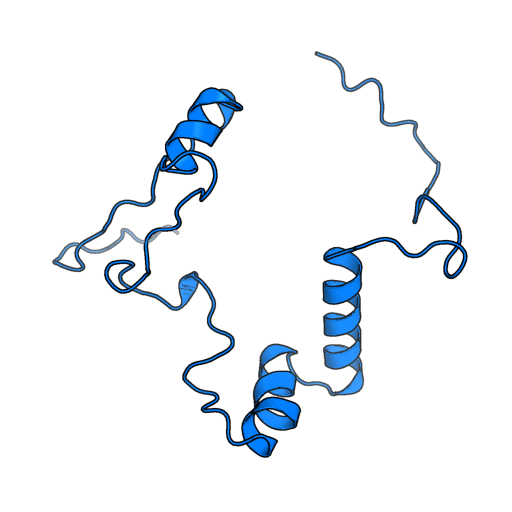.006 13.000 1.00 51.34 104 MET A C 1
ATOM 823 O O . MET A 1 104 ? 1.616 19.201 13.711 1.00 51.34 104 MET A O 1
ATOM 827 N N . PRO A 1 105 ? 0.357 21.075 13.502 1.00 49.94 105 PRO A N 1
ATOM 828 C CA . PRO A 1 105 ? 0.291 21.305 14.930 1.00 49.94 105 PRO A CA 1
ATOM 829 C C . PRO A 1 105 ? -0.343 20.083 15.593 1.00 49.94 105 PRO A C 1
ATOM 831 O O . PRO A 1 105 ? -1.335 19.544 15.098 1.00 49.94 105 PRO A O 1
ATOM 834 N N . LEU A 1 106 ? 0.248 19.647 16.708 1.00 45.22 106 LEU A N 1
ATOM 835 C CA . LEU A 1 106 ? -0.386 18.723 17.641 1.00 45.22 106 LEU A CA 1
ATOM 836 C C . LEU A 1 106 ? -1.603 19.455 18.211 1.00 45.22 106 LEU A C 1
ATOM 838 O O . LEU A 1 106 ? -1.510 20.104 19.251 1.00 45.22 106 LEU A O 1
ATOM 842 N N . VAL A 1 107 ? -2.719 19.452 17.486 1.00 45.38 107 VAL A N 1
ATOM 843 C CA . VAL A 1 107 ? -3.980 19.951 18.018 1.00 45.38 107 VAL A CA 1
ATOM 844 C C . VAL A 1 107 ? -4.362 18.954 19.094 1.00 45.38 107 VAL A C 1
ATOM 846 O O . VAL A 1 107 ? -4.882 17.896 18.786 1.00 45.38 107 VAL A O 1
ATOM 849 N N . LEU A 1 108 ? -4.059 19.267 20.355 1.00 40.44 108 LEU A N 1
ATOM 850 C CA . LEU A 1 108 ? -4.767 18.659 21.470 1.00 40.44 108 LEU A CA 1
ATOM 851 C C . LEU A 1 108 ? -6.244 18.912 21.180 1.00 40.44 108 LEU A C 1
ATOM 853 O O . LEU A 1 108 ? -6.641 20.074 21.091 1.00 40.44 108 LEU A O 1
ATOM 857 N N . ALA A 1 109 ? -7.021 17.854 20.960 1.00 38.91 109 ALA A N 1
ATOM 858 C CA . ALA A 1 109 ? -8.455 17.906 20.713 1.00 38.91 109 ALA A CA 1
ATOM 859 C C . ALA A 1 109 ? -9.234 18.436 21.934 1.00 38.91 109 ALA A C 1
ATOM 861 O O . ALA A 1 109 ? -10.085 17.757 22.493 1.00 38.91 109 ALA A O 1
ATOM 862 N N . ASN A 1 110 ? -8.957 19.668 22.350 1.00 39.12 110 ASN A N 1
ATOM 863 C CA . ASN A 1 110 ? -9.611 20.354 23.444 1.00 39.12 110 ASN A CA 1
ATOM 864 C C . ASN A 1 110 ? -10.092 21.702 22.913 1.00 39.12 110 ASN A C 1
ATOM 866 O O . ASN A 1 110 ? -9.365 22.685 22.975 1.00 39.12 110 ASN A O 1
ATOM 870 N N . ASN A 1 111 ? -11.336 21.688 22.430 1.00 44.38 111 ASN A N 1
ATOM 871 C CA . ASN A 1 111 ? -12.212 22.839 22.218 1.00 44.38 111 ASN A CA 1
ATOM 872 C C . ASN A 1 111 ? -11.659 23.927 21.287 1.00 44.38 111 ASN A C 1
ATOM 874 O O . ASN A 1 111 ? -10.851 24.737 21.707 1.00 44.38 111 ASN A O 1
ATOM 878 N N . GLU A 1 112 ? -12.143 23.968 20.044 1.00 38.78 112 GLU A N 1
ATOM 879 C CA . GLU A 1 112 ? -12.884 25.089 19.429 1.00 38.78 112 GLU A CA 1
ATOM 880 C C . GLU A 1 112 ? -13.219 24.689 17.977 1.00 38.78 112 GLU A C 1
ATOM 882 O O . GLU A 1 112 ? -12.434 24.033 17.292 1.00 38.78 112 GLU A O 1
ATOM 887 N N . GLY A 1 113 ? -14.448 24.971 17.542 1.00 37.81 113 GLY A N 1
ATOM 888 C CA . GLY A 1 113 ? -14.996 24.496 16.272 1.00 37.81 113 GLY A CA 1
ATOM 889 C C . GLY A 1 113 ? -14.257 25.045 15.050 1.00 37.81 113 GLY A C 1
ATOM 890 O O . GLY A 1 113 ? -13.903 26.219 14.990 1.00 37.81 113 GLY A O 1
ATOM 891 N N . TRP A 1 114 ? -14.076 24.199 14.037 1.00 33.72 114 TRP A N 1
ATOM 892 C CA . TRP A 1 114 ? -13.617 24.642 12.723 1.00 33.72 114 TRP A CA 1
ATOM 893 C C . TRP A 1 114 ? -14.704 25.502 12.055 1.00 33.72 114 TRP A C 1
ATOM 895 O O . TRP A 1 114 ? -15.863 25.073 12.023 1.00 33.72 114 TRP A O 1
ATOM 905 N N . PRO A 1 115 ? -14.382 26.683 11.497 1.00 33.12 115 PRO A N 1
ATOM 906 C CA . PRO A 1 115 ? -15.352 27.445 10.729 1.00 33.12 115 PRO A CA 1
ATOM 907 C C . PRO A 1 115 ? -15.658 26.714 9.416 1.00 33.12 115 PRO A C 1
ATOM 909 O O . PRO A 1 115 ? -14.762 26.316 8.672 1.00 33.12 115 PRO A O 1
ATOM 912 N N . SER A 1 116 ? -16.953 26.542 9.153 1.00 35.19 116 SER A N 1
ATOM 913 C CA . SER A 1 116 ? -17.495 26.062 7.883 1.00 35.19 116 SER A CA 1
ATOM 914 C C . SER A 1 116 ? -17.052 26.978 6.744 1.00 35.19 116 SER A C 1
ATOM 916 O O . SER A 1 116 ? -17.313 28.179 6.786 1.00 35.19 116 SER A O 1
ATOM 918 N N . VAL A 1 117 ? -16.440 26.408 5.707 1.00 34.69 117 VAL A N 1
ATOM 919 C CA . VAL A 1 117 ? -16.237 27.085 4.423 1.00 34.69 117 VAL A CA 1
ATOM 920 C C . VAL A 1 117 ? -17.327 26.626 3.456 1.00 34.69 117 VAL A C 1
ATOM 922 O O . VAL A 1 117 ? -17.356 25.470 3.035 1.00 34.69 117 VAL A O 1
ATOM 925 N N . HIS A 1 118 ? -18.269 27.535 3.196 1.00 39.47 118 HIS A N 1
ATOM 926 C CA . HIS A 1 118 ? -19.082 27.531 1.981 1.00 39.47 118 HIS A CA 1
ATOM 927 C C . HIS A 1 118 ? -18.221 27.921 0.780 1.00 39.47 118 HIS A C 1
ATOM 929 O O . HIS A 1 118 ? -17.302 28.751 0.972 1.00 39.47 118 HIS A O 1
#

InterPro domains:
  IPR001466 Beta-lactamase-related [PF00144] (12-65)
  IPR012338 Beta-lactamase/transpeptidase-like [G3DSA:3.40.710.10] (4-113)
  IPR012338 Beta-lactamase/transpeptidase-like [SSF56601] (11-59)
  IPR050491 Beta-lactamase AmpC-like [PTHR46825] (12-59)

Secondary structure (DSSP, 8-state):
---TT--SS----SSS-TTSS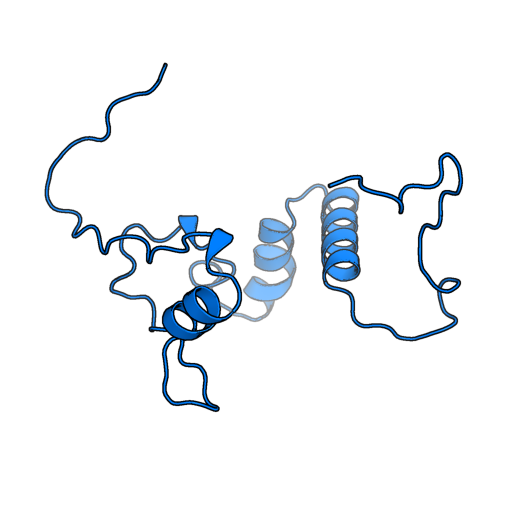----HHHHHHHHHHHHHHHTS-HHHHIIIIIITTTT--TTSSS--GGG-S-GGGSPPP-BTTTTB-HHHHHHHH-GGG--PPPP---S-S-PPPP--

Organism: NCBI:txid392030

Radius of gyration: 21.2 Å; Cα contacts (8 Å, |Δi|>4): 51; chains: 1; bounding box: 41×47×53 Å

Sequence (118 aa):
MCFKYISPNTSHRLPKPPGTVASYSNEGSALAALVVERVSNMSYIAYVKQMILKPLGIDINKVGVRLSDFKDTVDLVTHYAYASNESYLKRWNQQIPQLNIEQMPLVLANNEGWPSVH

Mean predicted aligned error: 15.06 Å